Protein AF-A0A0L6WT03-F1 (afdb_monomer_lite)

Structure (mmCIF, N/CA/C/O backbone):
data_AF-A0A0L6WT03-F1
#
_entry.id   AF-A0A0L6WT03-F1
#
loop_
_atom_site.group_PDB
_atom_site.id
_atom_site.type_symbol
_atom_site.label_atom_id
_atom_site.label_alt_id
_atom_site.label_comp_id
_atom_site.label_asym_id
_atom_site.label_entity_id
_atom_site.label_seq_id
_atom_site.pdbx_PDB_ins_code
_atom_site.Cartn_x
_atom_site.Cartn_y
_atom_site.Cartn_z
_atom_site.occupancy
_atom_site.B_iso_or_equiv
_atom_site.auth_seq_id
_atom_site.auth_comp_id
_atom_site.auth_asym_id
_atom_site.auth_atom_id
_atom_site.pdbx_PDB_model_num
ATOM 1 N N . MET A 1 1 ? 6.719 -20.842 19.344 1.00 34.88 1 MET A N 1
ATOM 2 C CA . MET A 1 1 ? 7.663 -19.730 19.572 1.00 34.88 1 MET A CA 1
ATOM 3 C C . MET A 1 1 ? 7.417 -18.719 18.461 1.00 34.88 1 MET A C 1
ATOM 5 O O . MET A 1 1 ? 7.841 -18.959 17.342 1.00 34.88 1 MET A O 1
ATOM 9 N N . LEU A 1 2 ? 6.583 -17.702 18.719 1.00 30.38 2 LEU A N 1
ATOM 10 C CA . LEU A 1 2 ? 6.262 -16.661 17.735 1.00 30.38 2 LEU A CA 1
ATOM 11 C C . LEU A 1 2 ? 7.525 -15.828 17.487 1.00 30.38 2 LEU A C 1
ATOM 13 O O . LEU A 1 2 ? 8.074 -15.264 18.433 1.00 30.38 2 LEU A O 1
ATOM 17 N N . ALA A 1 3 ? 7.993 -15.777 16.241 1.00 37.59 3 ALA A N 1
ATOM 18 C CA . ALA A 1 3 ? 9.062 -14.871 15.849 1.00 37.59 3 ALA A CA 1
ATOM 19 C C . ALA A 1 3 ? 8.536 -13.430 15.909 1.00 37.59 3 ALA A C 1
ATOM 21 O O . ALA A 1 3 ? 7.483 -13.120 15.351 1.00 37.59 3 ALA A O 1
ATOM 22 N N . ALA A 1 4 ? 9.252 -12.575 16.637 1.00 41.66 4 ALA A N 1
ATOM 23 C CA . ALA A 1 4 ? 8.944 -11.161 16.766 1.00 41.66 4 ALA A CA 1
ATOM 24 C C . ALA A 1 4 ? 8.983 -10.480 15.390 1.00 41.66 4 ALA A C 1
ATOM 26 O O . ALA A 1 4 ? 9.960 -10.612 14.653 1.00 41.66 4 ALA A O 1
ATOM 27 N N . ILE A 1 5 ? 7.921 -9.743 15.065 1.00 47.78 5 ILE A N 1
ATOM 28 C CA . ILE A 1 5 ? 7.857 -8.868 13.893 1.00 47.78 5 ILE A CA 1
ATOM 29 C C . ILE A 1 5 ? 8.902 -7.756 14.102 1.00 47.78 5 ILE A C 1
ATOM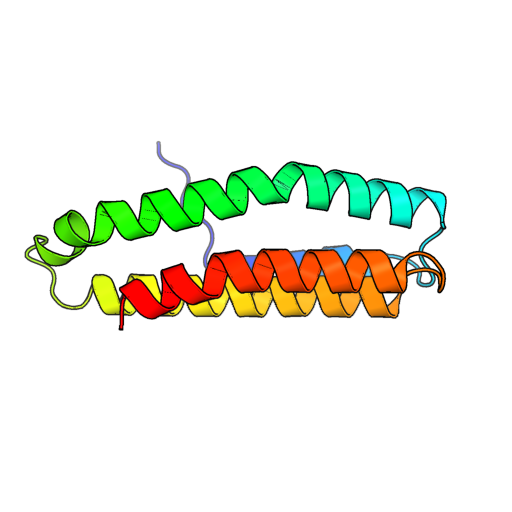 31 O O . ILE A 1 5 ? 8.822 -7.046 15.109 1.00 47.78 5 ILE A O 1
ATOM 35 N N . PRO A 1 6 ? 9.910 -7.599 13.224 1.00 48.12 6 PRO A N 1
ATOM 36 C CA . PRO A 1 6 ? 10.929 -6.576 13.406 1.00 48.12 6 PRO A CA 1
ATOM 37 C C . PRO A 1 6 ? 10.340 -5.168 13.218 1.00 48.12 6 PRO A C 1
ATOM 39 O O . PRO A 1 6 ? 9.600 -4.897 12.277 1.00 48.12 6 PRO A O 1
ATOM 42 N N . ASN A 1 7 ? 10.704 -4.283 14.149 1.00 50.69 7 ASN A N 1
ATOM 43 C CA . ASN A 1 7 ? 10.352 -2.864 14.247 1.00 50.69 7 ASN A CA 1
ATOM 44 C C . ASN A 1 7 ? 10.452 -2.107 12.898 1.00 50.69 7 ASN A C 1
ATOM 46 O O . ASN A 1 7 ? 11.412 -2.291 12.142 1.00 50.69 7 ASN A O 1
ATOM 50 N N . SER A 1 8 ? 9.489 -1.212 12.638 1.00 51.53 8 SER A N 1
ATOM 51 C CA . SER A 1 8 ? 9.243 -0.499 11.369 1.00 51.53 8 SER A CA 1
ATOM 52 C C . SER A 1 8 ? 10.454 0.263 10.813 1.00 51.53 8 SER A C 1
ATOM 54 O O . SER A 1 8 ? 10.598 0.415 9.599 1.00 51.53 8 SER A O 1
ATOM 56 N N . THR A 1 9 ? 11.392 0.670 11.669 1.00 42.44 9 THR A N 1
ATOM 57 C CA . THR A 1 9 ? 12.646 1.326 11.267 1.00 42.44 9 THR A CA 1
ATOM 58 C C . THR A 1 9 ? 13.595 0.395 10.503 1.00 42.44 9 THR A C 1
ATOM 60 O O . THR A 1 9 ? 14.304 0.844 9.606 1.00 42.44 9 THR A O 1
ATOM 63 N N . SER A 1 10 ? 13.597 -0.907 10.810 1.00 49.12 10 SER A N 1
ATOM 64 C CA . SER A 1 10 ? 14.433 -1.888 10.097 1.00 49.12 10 SER A CA 1
ATOM 65 C C . SER A 1 10 ? 13.877 -2.195 8.706 1.00 49.12 10 SER A C 1
ATOM 67 O O . SER A 1 10 ? 14.648 -2.356 7.765 1.00 49.12 10 SER A O 1
ATOM 69 N N . PHE A 1 11 ? 12.549 -2.180 8.545 1.00 47.25 11 PHE A N 1
ATOM 70 C CA . PHE A 1 11 ? 11.895 -2.340 7.241 1.00 47.25 11 PHE A CA 1
ATOM 71 C C . PHE A 1 11 ? 12.173 -1.147 6.310 1.00 47.25 11 PHE A C 1
ATOM 73 O O . PHE A 1 11 ? 12.438 -1.330 5.123 1.00 47.25 11 PHE A O 1
ATOM 80 N N . ARG A 1 12 ? 12.219 0.072 6.873 1.00 49.03 12 ARG A N 1
ATOM 81 C CA . ARG A 1 12 ? 12.607 1.305 6.163 1.00 49.03 12 ARG A CA 1
ATOM 82 C C . ARG A 1 12 ? 14.029 1.259 5.611 1.00 49.03 12 ARG A C 1
ATOM 84 O O . ARG A 1 12 ? 14.262 1.713 4.497 1.00 49.03 12 ARG A O 1
ATOM 91 N N . ILE A 1 13 ? 14.975 0.705 6.369 1.00 44.31 13 ILE A N 1
ATOM 92 C CA . ILE A 1 13 ? 16.365 0.566 5.915 1.00 44.31 13 ILE A CA 1
ATOM 93 C C . ILE A 1 13 ? 16.480 -0.567 4.893 1.00 44.31 13 ILE A C 1
ATOM 95 O O . ILE A 1 13 ? 17.135 -0.380 3.875 1.00 44.31 13 ILE A O 1
ATOM 99 N N . LEU A 1 14 ? 15.807 -1.701 5.111 1.00 44.47 14 LEU A N 1
ATOM 100 C CA . LEU A 1 14 ? 15.822 -2.827 4.177 1.00 44.47 14 LEU A CA 1
ATOM 101 C C . LEU A 1 14 ? 15.288 -2.426 2.794 1.00 44.47 14 LEU A C 1
ATOM 103 O O . LEU A 1 14 ? 15.997 -2.635 1.819 1.00 44.47 14 LEU A O 1
ATOM 107 N N . ILE A 1 15 ? 14.120 -1.784 2.678 1.00 49.62 15 ILE A N 1
ATOM 108 C CA . I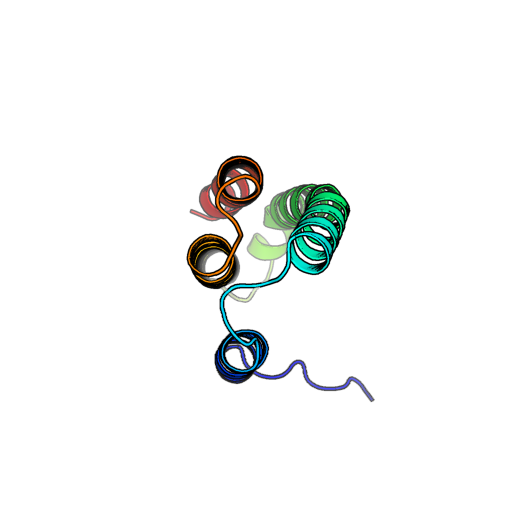LE A 1 15 ? 13.559 -1.399 1.364 1.00 49.62 15 ILE A CA 1
ATOM 109 C C . ILE A 1 15 ? 14.448 -0.379 0.634 1.00 49.62 15 ILE A C 1
ATOM 111 O O . ILE A 1 15 ? 14.686 -0.510 -0.567 1.00 49.62 15 ILE A O 1
ATOM 115 N N . VAL A 1 16 ? 15.004 0.603 1.355 1.00 45.34 16 VAL A N 1
ATOM 116 C CA . VAL A 1 16 ? 15.940 1.569 0.758 1.00 45.34 16 VAL A CA 1
ATOM 117 C C . VAL A 1 16 ? 17.243 0.881 0.339 1.00 45.34 16 VAL A C 1
ATOM 119 O O . VAL A 1 16 ? 17.804 1.244 -0.686 1.00 45.34 16 VAL A O 1
ATOM 122 N N . VAL A 1 17 ? 17.719 -0.133 1.068 1.00 46.66 17 VAL A N 1
ATOM 123 C CA . VAL A 1 17 ? 18.907 -0.926 0.700 1.00 46.66 17 VAL A CA 1
ATOM 124 C C . VAL A 1 17 ? 18.642 -1.836 -0.506 1.00 46.66 17 VAL A C 1
ATOM 126 O O . VAL A 1 17 ? 19.517 -1.951 -1.361 1.00 46.66 17 VAL A O 1
ATOM 129 N N . TRP A 1 18 ? 17.444 -2.414 -0.637 1.00 46.09 18 TRP A N 1
ATOM 130 C CA . TRP A 1 18 ? 17.078 -3.264 -1.778 1.00 46.09 18 TRP A CA 1
ATOM 131 C C . TRP A 1 18 ? 16.952 -2.485 -3.099 1.00 46.09 18 TRP A C 1
ATOM 133 O O . TRP A 1 18 ? 17.298 -3.031 -4.141 1.00 46.09 18 TRP A O 1
ATOM 143 N N . LEU A 1 19 ? 16.573 -1.199 -3.074 1.00 47.72 19 LEU A N 1
ATOM 144 C CA . LEU A 1 19 ? 16.601 -0.336 -4.271 1.00 47.72 19 LEU A CA 1
ATOM 145 C C . LEU A 1 19 ? 17.899 0.459 -4.448 1.00 47.72 19 LEU A C 1
ATOM 147 O O . LEU A 1 19 ? 18.285 0.728 -5.580 1.00 47.72 19 LEU A O 1
ATOM 151 N N .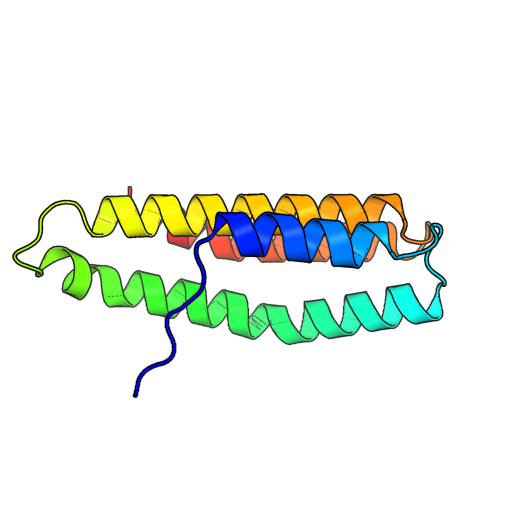 LYS A 1 20 ? 18.635 0.784 -3.377 1.00 44.94 20 LYS A N 1
ATOM 152 C CA . LYS A 1 20 ? 19.988 1.363 -3.505 1.00 44.94 20 LYS A CA 1
ATOM 153 C C . LYS A 1 20 ? 21.024 0.384 -4.068 1.00 44.94 20 LYS A C 1
ATOM 155 O O . LYS A 1 20 ? 22.121 0.820 -4.407 1.00 44.94 20 LYS A O 1
ATOM 160 N N . GLY A 1 21 ? 20.700 -0.907 -4.147 1.00 46.59 21 GLY A N 1
ATOM 161 C CA . GLY A 1 21 ? 21.507 -1.925 -4.822 1.00 46.59 21 GLY A CA 1
ATOM 162 C C . GLY A 1 21 ? 21.180 -2.119 -6.308 1.00 46.59 21 GLY A C 1
ATOM 163 O O . GLY A 1 21 ? 21.955 -2.779 -6.997 1.00 46.59 21 GLY A O 1
ATOM 164 N N . ALA A 1 22 ? 20.074 -1.561 -6.814 1.00 52.03 22 ALA A N 1
ATOM 165 C CA . ALA A 1 22 ? 19.761 -1.613 -8.237 1.00 52.03 22 ALA A CA 1
ATOM 166 C C . ALA A 1 22 ? 20.668 -0.624 -8.982 1.00 52.03 22 ALA A C 1
ATOM 168 O O . ALA A 1 22 ? 20.718 0.564 -8.660 1.00 52.03 22 ALA A O 1
ATOM 169 N N . THR A 1 23 ? 21.405 -1.100 -9.984 1.00 58.06 23 THR A N 1
ATOM 170 C CA . THR A 1 23 ? 22.101 -0.211 -10.915 1.00 58.06 23 THR A CA 1
ATOM 171 C C . THR A 1 23 ? 21.048 0.494 -11.753 1.00 58.06 23 THR A C 1
ATOM 173 O O . THR A 1 23 ? 20.445 -0.128 -12.620 1.00 58.06 23 THR A O 1
ATOM 176 N N . CYS A 1 24 ? 20.797 1.771 -11.478 1.00 69.00 24 CYS A N 1
ATOM 177 C CA . CYS A 1 24 ? 19.956 2.582 -12.345 1.00 69.00 24 CYS A CA 1
ATOM 178 C C . CYS A 1 24 ? 20.731 2.952 -13.630 1.00 69.00 24 CYS A C 1
ATOM 180 O O . CYS A 1 24 ? 21.929 3.249 -13.546 1.00 69.00 24 CYS A O 1
ATOM 182 N N . PRO A 1 25 ? 20.073 2.976 -14.801 1.00 79.38 25 PRO A N 1
ATOM 183 C CA . PRO A 1 25 ? 18.656 2.661 -15.016 1.00 79.38 25 PRO A CA 1
ATOM 184 C C . PRO A 1 25 ? 18.359 1.154 -14.931 1.00 79.38 25 PRO A C 1
ATOM 186 O O . PRO A 1 25 ? 19.198 0.327 -15.280 1.00 79.38 25 PRO A O 1
ATOM 189 N N . VAL A 1 26 ? 17.151 0.815 -14.474 1.00 84.44 26 VAL A N 1
ATOM 190 C CA . VAL A 1 26 ? 16.633 -0.562 -14.488 1.00 84.44 26 VAL A CA 1
ATOM 191 C C . VAL A 1 26 ? 16.354 -0.965 -15.941 1.00 84.44 26 VAL A C 1
ATOM 193 O O . VAL A 1 26 ? 15.957 -0.125 -16.747 1.00 84.44 26 VAL A O 1
ATOM 196 N N . SER A 1 27 ? 16.584 -2.233 -16.294 1.00 86.25 27 SER A N 1
ATOM 197 C CA . SER A 1 27 ? 16.307 -2.723 -17.650 1.00 86.25 27 SER A CA 1
ATOM 198 C C . SER A 1 27 ? 14.801 -2.794 -17.932 1.00 86.25 27 SER A C 1
ATOM 200 O O . SER A 1 27 ? 14.010 -2.978 -17.008 1.00 86.25 27 SER A O 1
ATOM 202 N N . ASP A 1 28 ? 14.393 -2.736 -19.203 1.00 87.44 28 ASP A N 1
ATOM 203 C CA . ASP A 1 28 ? 12.978 -2.886 -19.588 1.00 87.44 28 ASP A CA 1
ATOM 204 C C . ASP A 1 28 ? 12.386 -4.217 -19.095 1.00 87.44 28 ASP A C 1
ATOM 206 O O . ASP A 1 28 ? 11.252 -4.276 -18.625 1.00 87.44 28 ASP A O 1
ATOM 210 N N . SER A 1 29 ? 13.170 -5.298 -19.152 1.00 83.44 29 SER A N 1
ATOM 211 C CA . SER A 1 29 ? 12.749 -6.621 -18.674 1.00 83.44 29 SER A CA 1
ATOM 212 C C . SER A 1 29 ? 12.495 -6.631 -17.166 1.00 83.44 29 SER A C 1
ATOM 214 O O . SER A 1 29 ? 11.490 -7.180 -16.707 1.00 83.44 29 SER A O 1
ATOM 216 N N . ASP A 1 30 ? 13.389 -6.021 -16.390 1.00 85.50 30 ASP A N 1
ATOM 217 C CA . ASP A 1 30 ? 13.248 -5.951 -14.935 1.00 85.50 30 ASP A CA 1
ATOM 218 C C . ASP A 1 30 ? 12.105 -5.011 -14.547 1.00 85.50 30 ASP A C 1
ATOM 220 O O . ASP A 1 30 ? 11.307 -5.343 -13.673 1.00 85.50 30 ASP A O 1
ATOM 224 N N . ALA A 1 31 ? 11.968 -3.872 -15.231 1.00 88.62 31 ALA A N 1
ATOM 225 C CA . ALA A 1 31 ? 10.882 -2.926 -15.002 1.00 88.62 31 ALA A CA 1
ATOM 226 C C . ALA A 1 31 ? 9.512 -3.571 -15.253 1.00 88.62 31 ALA A C 1
ATOM 228 O O . ALA A 1 31 ? 8.615 -3.445 -14.420 1.00 88.62 31 ALA A O 1
ATOM 229 N N . ASN A 1 32 ? 9.369 -4.327 -16.344 1.00 87.56 32 ASN A N 1
ATOM 230 C CA . ASN A 1 32 ? 8.143 -5.064 -16.647 1.00 87.56 32 ASN A CA 1
ATOM 231 C C . ASN A 1 32 ? 7.853 -6.168 -15.621 1.00 87.56 32 ASN A C 1
ATOM 233 O O . ASN A 1 32 ? 6.698 -6.360 -15.244 1.00 87.56 32 ASN A O 1
ATOM 237 N N . THR A 1 33 ? 8.886 -6.863 -15.137 1.00 90.50 33 THR A N 1
ATOM 238 C CA . THR A 1 33 ? 8.735 -7.886 -14.089 1.00 90.50 33 THR A CA 1
ATOM 239 C C . THR A 1 33 ? 8.251 -7.257 -12.782 1.00 90.50 33 THR A C 1
ATOM 241 O O . THR A 1 33 ? 7.265 -7.709 -12.208 1.00 90.50 33 THR A O 1
ATOM 244 N N . ILE A 1 34 ? 8.878 -6.155 -12.357 1.00 88.56 34 ILE A N 1
ATOM 245 C CA . ILE A 1 34 ? 8.495 -5.425 -11.143 1.00 88.56 34 ILE A CA 1
ATOM 246 C C . ILE A 1 34 ? 7.064 -4.884 -11.258 1.00 88.56 34 ILE A C 1
ATOM 248 O O . ILE A 1 34 ? 6.289 -5.005 -10.311 1.00 88.56 34 ILE A O 1
ATOM 252 N N . LEU A 1 35 ? 6.685 -4.314 -12.406 1.00 89.88 35 LEU A N 1
ATOM 253 C CA . LEU A 1 35 ? 5.321 -3.830 -12.634 1.00 89.88 35 LEU A CA 1
ATOM 254 C C . LEU A 1 35 ? 4.289 -4.957 -12.549 1.00 89.88 35 LEU A C 1
ATOM 256 O O . LEU A 1 35 ? 3.268 -4.786 -11.885 1.00 89.88 35 LEU A O 1
ATOM 260 N N . ALA A 1 36 ? 4.565 -6.107 -13.166 1.00 86.12 36 ALA A N 1
ATOM 261 C CA . ALA A 1 36 ? 3.679 -7.265 -13.109 1.00 86.12 36 ALA A CA 1
ATOM 262 C C . ALA A 1 36 ? 3.520 -7.793 -11.672 1.00 86.12 36 ALA A C 1
ATOM 264 O O . ALA A 1 36 ? 2.401 -8.075 -11.239 1.00 86.12 36 ALA A O 1
ATOM 265 N N . ASP A 1 37 ? 4.613 -7.865 -10.910 1.00 89.19 37 ASP A N 1
ATOM 266 C CA . ASP A 1 37 ? 4.588 -8.295 -9.509 1.00 89.19 37 ASP A CA 1
ATOM 267 C C . ASP A 1 37 ? 3.782 -7.328 -8.630 1.00 89.19 37 ASP A C 1
ATOM 269 O O . ASP A 1 37 ? 2.968 -7.750 -7.802 1.00 89.19 37 ASP A O 1
ATOM 273 N N . LEU A 1 38 ? 3.960 -6.017 -8.824 1.00 89.94 38 LEU A N 1
ATOM 274 C CA . LEU A 1 38 ? 3.209 -5.002 -8.086 1.00 89.94 38 LEU A CA 1
ATOM 275 C C . LEU A 1 38 ? 1.717 -5.008 -8.466 1.00 89.94 38 LEU A C 1
ATOM 277 O O . LEU A 1 38 ? 0.865 -4.890 -7.583 1.00 89.94 38 LEU A O 1
ATOM 281 N N . GLN A 1 39 ? 1.384 -5.212 -9.743 1.00 90.56 39 GLN A N 1
ATOM 282 C CA . GLN A 1 39 ? 0.000 -5.378 -10.204 1.00 90.56 39 GLN A CA 1
ATOM 283 C C . GLN A 1 39 ? -0.648 -6.629 -9.600 1.00 90.56 39 GLN A C 1
ATOM 285 O O . GLN A 1 39 ? -1.797 -6.578 -9.164 1.00 90.56 39 GLN A O 1
ATOM 290 N N . ALA A 1 40 ? 0.085 -7.741 -9.499 1.00 91.06 40 ALA A N 1
ATOM 291 C CA . ALA A 1 40 ? -0.404 -8.960 -8.856 1.00 91.06 40 ALA A CA 1
ATOM 292 C C . ALA A 1 40 ? -0.620 -8.791 -7.339 1.00 91.06 40 ALA A C 1
ATOM 294 O O . ALA A 1 40 ? -1.463 -9.471 -6.749 1.00 91.06 40 ALA A O 1
ATOM 295 N N . LEU A 1 41 ? 0.117 -7.879 -6.698 1.00 91.12 41 LEU A N 1
ATOM 296 C CA . LEU A 1 41 ? -0.028 -7.573 -5.276 1.00 91.12 41 LEU A CA 1
ATOM 297 C C . LEU A 1 41 ? -1.212 -6.636 -4.982 1.00 91.12 41 LEU A C 1
ATOM 299 O O . LEU A 1 41 ? -1.779 -6.706 -3.888 1.00 91.12 41 LEU A O 1
ATOM 303 N N . LEU A 1 42 ? -1.611 -5.785 -5.931 1.00 91.50 42 LEU A N 1
ATOM 304 C CA . LEU A 1 42 ? -2.647 -4.768 -5.732 1.00 91.50 42 LEU A CA 1
ATOM 305 C C . LEU A 1 42 ? -3.983 -5.322 -5.189 1.00 91.50 42 LEU A C 1
ATOM 307 O O . LEU A 1 42 ? -4.478 -4.760 -4.206 1.00 91.50 42 LEU A O 1
ATOM 311 N N . PRO A 1 43 ? -4.555 -6.429 -5.709 1.00 95.31 43 PRO A N 1
ATOM 312 C CA . PRO A 1 43 ? -5.788 -6.992 -5.157 1.00 95.31 43 PRO A CA 1
ATOM 313 C C . PRO A 1 43 ? -5.651 -7.382 -3.680 1.00 95.31 43 PRO A C 1
ATOM 315 O O . PRO A 1 43 ? -6.579 -7.193 -2.894 1.00 95.31 43 PRO A O 1
ATOM 318 N N . ASN A 1 44 ? -4.475 -7.869 -3.270 1.00 94.81 44 ASN A N 1
ATOM 319 C CA . ASN A 1 44 ? -4.212 -8.222 -1.876 1.00 94.81 44 ASN A CA 1
ATOM 320 C C . ASN A 1 44 ? -4.134 -6.976 -0.986 1.00 94.81 44 ASN A C 1
ATOM 322 O O . ASN A 1 44 ? -4.624 -7.007 0.140 1.00 94.81 44 ASN A O 1
ATOM 326 N N . ILE A 1 45 ? -3.562 -5.874 -1.486 1.00 93.44 45 ILE A N 1
ATOM 327 C CA . ILE A 1 45 ? -3.539 -4.584 -0.776 1.00 93.44 45 ILE A CA 1
ATOM 328 C C . ILE A 1 45 ? -4.971 -4.071 -0.581 1.00 93.44 45 ILE A C 1
ATOM 330 O O . ILE A 1 45 ? -5.345 -3.706 0.534 1.00 93.44 45 ILE A O 1
ATOM 334 N N . GLN A 1 46 ? -5.789 -4.092 -1.635 1.00 93.94 46 GLN A N 1
ATOM 335 C CA . GLN A 1 46 ? -7.188 -3.655 -1.589 1.00 93.94 46 GLN A CA 1
ATOM 336 C C . GLN A 1 46 ? -8.031 -4.502 -0.624 1.00 93.94 46 GLN A C 1
ATOM 338 O O . GLN A 1 46 ? -8.796 -3.960 0.183 1.00 93.94 46 GLN A O 1
ATOM 343 N N . GLN A 1 47 ? -7.864 -5.828 -0.659 1.00 95.62 47 GLN A N 1
ATOM 344 C CA . GLN A 1 47 ? -8.567 -6.728 0.251 1.00 95.62 47 GLN A CA 1
ATOM 345 C C . GLN A 1 47 ? -8.115 -6.519 1.698 1.00 95.62 47 GLN A C 1
ATOM 347 O O . GLN A 1 47 ? -8.952 -6.386 2.586 1.00 95.62 47 GLN A O 1
ATOM 352 N N . ALA A 1 48 ? -6.807 -6.414 1.944 1.00 95.50 48 ALA A N 1
ATOM 353 C CA . ALA A 1 48 ? -6.282 -6.171 3.282 1.00 95.50 48 ALA A CA 1
ATOM 354 C C . ALA A 1 48 ? -6.770 -4.832 3.856 1.00 95.50 48 ALA A C 1
ATOM 356 O O . ALA A 1 48 ? -7.177 -4.778 5.016 1.00 95.50 48 ALA A O 1
ATOM 357 N N . ALA A 1 49 ? -6.788 -3.763 3.053 1.00 95.44 49 ALA A N 1
ATOM 358 C CA . ALA A 1 49 ? -7.336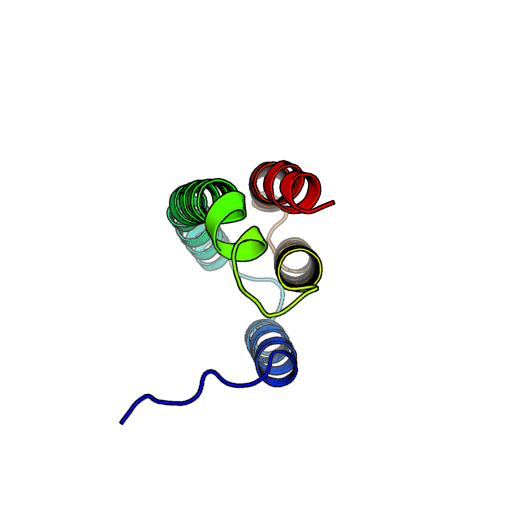 -2.467 3.450 1.00 95.44 49 ALA A CA 1
ATOM 359 C C . ALA A 1 49 ? -8.815 -2.587 3.862 1.00 95.44 49 ALA A C 1
ATOM 361 O O . ALA A 1 49 ? -9.207 -2.104 4.927 1.00 95.44 49 ALA A O 1
ATOM 362 N N . THR A 1 50 ? -9.613 -3.307 3.069 1.00 96.12 50 THR A N 1
ATOM 363 C CA . THR A 1 50 ? -11.025 -3.594 3.365 1.00 96.12 50 THR A CA 1
ATOM 364 C C . THR A 1 50 ? -11.187 -4.385 4.667 1.00 96.12 50 THR A C 1
ATOM 366 O O . THR A 1 50 ? -11.979 -4.008 5.535 1.00 96.12 50 THR A O 1
ATOM 369 N N . ASP A 1 51 ? -10.399 -5.443 4.849 1.00 96.75 51 ASP A N 1
ATOM 370 C CA . ASP A 1 51 ? -10.450 -6.307 6.029 1.00 96.75 51 ASP A CA 1
ATOM 371 C C . ASP A 1 51 ? -10.041 -5.563 7.308 1.00 96.75 51 ASP A C 1
ATOM 373 O O . ASP A 1 51 ? -10.618 -5.786 8.376 1.00 96.75 51 ASP A O 1
ATOM 377 N N . ILE A 1 52 ? -9.063 -4.657 7.218 1.00 95.44 52 ILE A N 1
ATOM 378 C CA . ILE A 1 52 ? -8.652 -3.802 8.338 1.00 95.44 52 ILE A CA 1
ATOM 379 C C . ILE A 1 52 ? -9.802 -2.870 8.730 1.00 95.44 52 ILE A C 1
ATOM 381 O O . ILE A 1 52 ? -10.139 -2.795 9.913 1.00 95.44 52 ILE A O 1
ATOM 385 N N . VAL A 1 53 ? -10.458 -2.218 7.764 1.00 96.69 53 VAL A N 1
ATOM 386 C CA . VAL A 1 53 ? -11.626 -1.359 8.027 1.00 96.69 53 VAL A CA 1
ATOM 387 C C . VAL A 1 53 ? -12.760 -2.146 8.682 1.00 96.69 53 VAL A C 1
ATOM 389 O O . VAL A 1 53 ? -13.332 -1.689 9.674 1.00 96.69 53 VAL A O 1
ATOM 392 N N . ALA A 1 54 ? -13.044 -3.361 8.207 1.00 96.62 54 ALA A N 1
ATOM 393 C CA . ALA A 1 54 ? -14.063 -4.230 8.798 1.00 96.62 54 ALA A CA 1
ATOM 394 C C . ALA A 1 54 ? -13.776 -4.571 10.275 1.00 96.62 54 ALA A C 1
ATOM 396 O O . ALA A 1 54 ? -14.699 -4.785 11.064 1.00 96.62 54 ALA A O 1
ATOM 397 N N . ARG A 1 55 ? -12.501 -4.568 10.689 1.00 93.94 55 ARG A N 1
ATOM 398 C CA . ARG A 1 55 ? -12.080 -4.807 12.079 1.00 93.94 55 ARG A CA 1
ATOM 399 C C . ARG A 1 55 ? -12.168 -3.577 12.980 1.00 93.94 55 ARG A C 1
ATOM 401 O O . ARG A 1 55 ? -11.948 -3.723 14.183 1.00 93.94 55 ARG A O 1
ATOM 408 N N . LYS A 1 56 ? -12.548 -2.396 12.470 1.00 93.25 56 LYS A N 1
ATOM 409 C CA . LYS A 1 56 ? -12.651 -1.158 13.267 1.00 93.25 56 LYS A CA 1
ATOM 410 C C . LYS A 1 56 ? -13.437 -1.353 14.564 1.00 93.25 56 LYS A C 1
ATOM 412 O O . LYS A 1 56 ? -12.949 -0.984 15.628 1.00 93.25 56 LYS A O 1
ATOM 417 N N . ALA A 1 57 ? -14.606 -1.992 14.497 1.00 93.44 57 ALA A N 1
ATOM 418 C CA . ALA A 1 57 ? -15.436 -2.242 15.677 1.00 93.44 57 ALA A CA 1
ATOM 419 C C . ALA A 1 57 ? -14.713 -3.089 16.740 1.00 93.44 57 ALA A C 1
ATOM 421 O O . ALA A 1 57 ? -14.804 -2.795 17.931 1.00 93.44 57 ALA A O 1
ATOM 422 N N . ALA A 1 58 ? -13.948 -4.100 16.317 1.00 93.19 58 ALA A N 1
ATOM 423 C CA . ALA A 1 58 ? -13.160 -4.927 17.225 1.00 93.19 58 ALA A CA 1
ATOM 424 C C . ALA A 1 58 ? -12.018 -4.129 17.870 1.00 93.19 58 ALA A C 1
ATOM 426 O O . ALA A 1 58 ? -11.792 -4.265 19.067 1.00 93.19 58 ALA A O 1
ATOM 427 N N . PHE A 1 59 ? -11.340 -3.259 17.111 1.00 92.38 59 PHE A N 1
ATOM 428 C CA . PHE A 1 59 ? -10.292 -2.385 17.646 1.00 92.38 59 PHE A CA 1
ATOM 429 C C . PHE A 1 59 ? -10.828 -1.376 18.667 1.00 92.38 59 PHE A C 1
ATOM 431 O O . PHE A 1 59 ? -10.182 -1.138 19.683 1.00 92.38 59 PHE A O 1
ATOM 438 N N . THR A 1 60 ? -12.019 -0.818 18.437 1.00 90.50 60 THR A N 1
ATOM 439 C CA . THR A 1 60 ? -12.676 0.103 19.378 1.00 90.50 60 THR A CA 1
ATOM 440 C C . THR A 1 60 ? -13.185 -0.599 20.641 1.00 90.50 60 THR A C 1
ATOM 442 O O . THR A 1 60 ? -13.241 0.024 21.695 1.00 90.50 60 THR A O 1
ATOM 445 N N . ALA A 1 61 ? -13.544 -1.883 20.559 1.00 92.31 61 ALA A N 1
ATOM 446 C CA . ALA A 1 61 ? -14.049 -2.654 21.697 1.00 92.31 61 ALA A CA 1
ATOM 447 C C . ALA A 1 61 ? -12.958 -3.084 22.695 1.00 92.31 61 ALA A C 1
ATOM 449 O O . ALA A 1 61 ? -13.277 -3.584 23.776 1.00 92.31 61 ALA A O 1
ATOM 450 N N . LEU A 1 62 ? -11.677 -2.929 22.349 1.00 88.06 62 LEU A N 1
ATOM 451 C CA . LEU A 1 62 ? -10.584 -3.286 23.246 1.00 88.06 62 LEU A CA 1
ATOM 452 C C . LEU A 1 62 ? -10.568 -2.353 24.471 1.00 88.06 62 LEU A C 1
ATOM 454 O O . LEU A 1 62 ? -10.699 -1.140 24.322 1.00 88.06 62 LEU A O 1
ATOM 458 N N . PRO A 1 63 ? -10.304 -2.876 25.684 1.00 88.94 63 PRO A N 1
ATOM 459 C CA . PRO A 1 63 ? -10.163 -2.061 26.898 1.00 88.94 63 PRO A CA 1
ATOM 460 C C . PRO A 1 63 ? -8.869 -1.223 26.911 1.00 88.94 63 PRO A C 1
ATOM 462 O O . PRO A 1 63 ? -8.554 -0.563 27.899 1.00 88.94 63 PRO A O 1
ATOM 465 N N . LEU A 1 64 ? -8.106 -1.267 25.816 1.00 82.38 64 LEU A N 1
ATOM 466 C CA . LEU A 1 64 ? -6.928 -0.462 25.550 1.00 82.38 64 LEU A CA 1
ATOM 467 C C . LEU A 1 64 ? -7.383 0.714 24.679 1.00 82.38 64 LEU A C 1
ATOM 469 O O . LEU A 1 64 ? -7.664 0.547 23.494 1.00 82.38 64 LEU A O 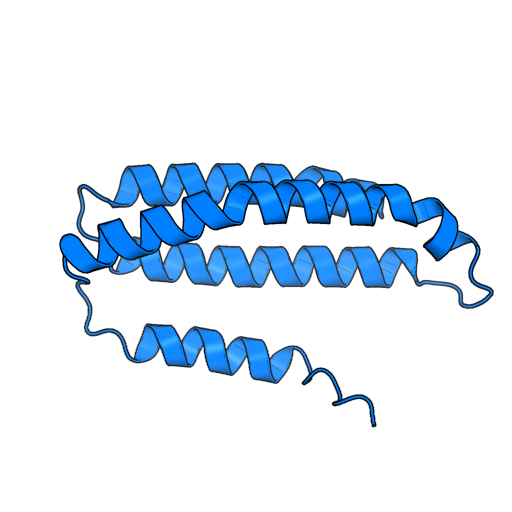1
ATOM 473 N N . GLY A 1 65 ? -7.505 1.903 25.267 1.00 82.56 65 GLY A N 1
ATOM 474 C CA . GLY A 1 65 ? -7.817 3.109 24.500 1.00 82.56 65 GLY A CA 1
ATOM 475 C C . GLY A 1 65 ? -6.746 3.405 23.440 1.00 82.56 65 GLY A C 1
ATOM 476 O O . GLY A 1 65 ? -5.588 3.021 23.587 1.00 82.56 65 GLY A O 1
ATOM 477 N N . GLY A 1 66 ? -7.128 4.103 22.368 1.00 88.75 66 GLY A N 1
ATOM 478 C CA . GLY A 1 66 ? -6.186 4.608 21.359 1.00 88.75 66 GLY A CA 1
ATOM 479 C C . GLY A 1 66 ? -5.782 3.628 20.252 1.00 88.75 66 GLY A C 1
ATOM 480 O O . GLY A 1 66 ? -5.086 4.040 19.329 1.00 88.75 66 GLY A O 1
ATOM 481 N N . VAL A 1 67 ? -6.247 2.372 20.267 1.00 92.94 67 VAL A N 1
ATOM 482 C CA . VAL A 1 67 ? -5.946 1.402 19.192 1.00 92.94 67 VAL A CA 1
ATOM 483 C C . VAL A 1 67 ? -6.367 1.902 17.799 1.00 92.94 67 VAL A C 1
ATOM 485 O O . VAL A 1 67 ? -5.549 1.794 16.889 1.00 92.94 67 VAL A O 1
ATOM 488 N N . PRO A 1 68 ? -7.556 2.509 17.591 1.00 93.56 68 PRO A N 1
ATOM 489 C CA . PRO A 1 68 ? -7.905 3.085 16.288 1.00 93.56 68 PRO A CA 1
ATOM 490 C C . PRO A 1 68 ? -6.887 4.116 15.771 1.00 93.56 68 PRO A C 1
ATOM 492 O O . PRO A 1 68 ? -6.533 4.076 14.598 1.00 93.56 68 PRO A O 1
ATOM 495 N N . ALA A 1 69 ? -6.354 4.970 16.651 1.00 94.00 69 ALA A N 1
ATOM 496 C CA . ALA A 1 69 ? -5.347 5.965 16.281 1.00 94.00 69 ALA A CA 1
ATOM 497 C C . ALA A 1 69 ? -4.005 5.316 15.894 1.00 94.00 69 ALA A C 1
ATOM 499 O O . ALA A 1 69 ? -3.344 5.775 14.966 1.00 94.00 69 ALA A O 1
ATOM 500 N N . LEU A 1 70 ? -3.619 4.218 16.556 1.00 95.06 70 LEU A N 1
ATOM 501 C CA . LEU A 1 70 ? -2.438 3.439 16.164 1.00 95.06 70 LEU A CA 1
ATOM 502 C C . LEU A 1 70 ? -2.627 2.787 14.790 1.00 95.06 70 LEU A C 1
ATOM 504 O O . LEU A 1 70 ? -1.739 2.878 13.949 1.00 95.06 70 LEU A O 1
ATOM 508 N N . VAL A 1 71 ? -3.800 2.201 14.524 1.00 94.88 71 VAL A N 1
ATOM 509 C CA . VAL A 1 71 ? -4.116 1.625 13.205 1.00 94.88 71 VAL A CA 1
ATOM 510 C C . VAL A 1 71 ? -4.044 2.698 12.118 1.00 94.88 71 VAL A C 1
ATOM 512 O O . VAL A 1 71 ? -3.454 2.469 11.063 1.00 94.88 71 VAL A O 1
ATOM 515 N N . GLN A 1 72 ? -4.584 3.889 12.380 1.00 95.38 72 GLN A N 1
ATOM 516 C CA . GLN A 1 72 ? -4.467 5.022 11.466 1.00 95.38 72 GLN A CA 1
ATOM 517 C C . GLN A 1 72 ? -3.000 5.393 11.195 1.00 95.38 72 GLN A C 1
ATOM 519 O O . GLN A 1 72 ? -2.607 5.562 10.038 1.00 95.38 72 GLN A O 1
ATOM 524 N N . GLN A 1 73 ? -2.190 5.519 12.251 1.00 95.88 73 GLN A N 1
ATOM 525 C CA . GLN A 1 73 ? -0.775 5.871 12.151 1.00 95.88 73 GLN A CA 1
ATOM 526 C C . GLN A 1 73 ? 0.020 4.827 11.356 1.00 95.88 73 GLN A C 1
ATOM 528 O O . GLN A 1 73 ? 0.866 5.193 10.532 1.00 95.88 73 GLN A O 1
ATOM 533 N N . ASP A 1 74 ? -0.258 3.543 11.571 1.00 95.56 74 ASP A N 1
ATOM 534 C CA . ASP A 1 74 ? 0.394 2.443 10.866 1.00 95.56 74 ASP A CA 1
ATOM 535 C C . ASP A 1 74 ? 0.008 2.426 9.383 1.00 95.56 74 ASP A C 1
ATOM 537 O O . ASP A 1 74 ? 0.888 2.310 8.529 1.00 95.56 74 ASP A O 1
ATOM 541 N N . LEU A 1 75 ? -1.273 2.631 9.052 1.00 95.75 75 LEU A N 1
ATOM 542 C CA . LEU A 1 75 ? -1.733 2.741 7.662 1.00 95.75 75 LEU A CA 1
ATOM 543 C C . LEU A 1 75 ? -1.099 3.940 6.942 1.00 95.75 75 LEU A C 1
ATOM 545 O O . LEU A 1 75 ? -0.636 3.803 5.810 1.00 95.75 75 LEU A O 1
ATOM 549 N N . ALA A 1 76 ? -1.015 5.100 7.600 1.00 94.69 76 ALA A N 1
ATOM 550 C CA . ALA A 1 76 ? -0.357 6.282 7.043 1.00 94.69 76 ALA A CA 1
ATOM 551 C C . ALA A 1 76 ? 1.153 6.059 6.837 1.00 94.69 76 ALA A C 1
ATOM 553 O O . ALA A 1 76 ? 1.715 6.451 5.811 1.00 94.69 76 ALA A O 1
ATOM 554 N N . SER A 1 77 ? 1.808 5.386 7.787 1.00 93.94 77 SER A N 1
ATOM 555 C CA . SER A 1 77 ? 3.230 5.037 7.692 1.00 93.94 77 SER A CA 1
ATOM 556 C C . SER A 1 77 ? 3.493 4.037 6.569 1.00 93.94 77 SER A C 1
ATOM 558 O O . SER A 1 77 ? 4.474 4.179 5.837 1.00 93.94 77 SER A O 1
ATOM 560 N N . LEU A 1 78 ? 2.617 3.042 6.410 1.00 93.19 78 LEU A N 1
ATOM 561 C CA . LEU A 1 78 ? 2.706 2.058 5.339 1.00 93.19 78 LEU A CA 1
ATOM 562 C C . LEU A 1 78 ? 2.527 2.723 3.972 1.00 93.19 78 LEU A C 1
ATOM 564 O O . LEU A 1 78 ? 3.387 2.528 3.116 1.00 93.19 78 LEU A O 1
ATOM 568 N N . LYS A 1 79 ? 1.508 3.578 3.802 1.00 94.25 79 LYS A N 1
ATOM 569 C CA . LYS A 1 79 ? 1.326 4.361 2.570 1.00 94.25 79 LYS A CA 1
ATOM 570 C C . LYS A 1 79 ? 2.580 5.174 2.242 1.00 94.25 79 LYS A C 1
ATOM 572 O O . LYS A 1 79 ? 3.109 5.056 1.146 1.00 94.25 79 LYS A O 1
ATOM 577 N N . SER A 1 80 ? 3.113 5.928 3.206 1.00 92.56 80 SER A N 1
ATOM 578 C CA . SER A 1 80 ? 4.316 6.749 2.997 1.00 92.56 80 SER A CA 1
ATOM 579 C C . SER A 1 80 ? 5.543 5.927 2.572 1.00 92.56 80 SER A C 1
ATOM 581 O O . SER A 1 80 ? 6.325 6.363 1.722 1.00 92.56 80 SER A O 1
ATOM 583 N N . ASN A 1 81 ? 5.722 4.730 3.138 1.00 88.81 81 ASN A N 1
ATOM 584 C CA . ASN A 1 81 ? 6.803 3.836 2.726 1.00 88.81 81 ASN A CA 1
ATOM 585 C C . ASN A 1 81 ? 6.573 3.303 1.299 1.00 88.81 81 ASN A C 1
ATOM 587 O O . ASN A 1 81 ? 7.529 3.220 0.528 1.00 88.81 81 ASN A O 1
ATOM 591 N N . THR A 1 82 ? 5.329 2.985 0.929 1.00 90.94 82 THR A N 1
ATOM 592 C CA . THR A 1 82 ? 4.979 2.547 -0.429 1.00 90.94 82 THR A CA 1
ATOM 593 C C . THR A 1 82 ? 5.131 3.669 -1.459 1.00 90.94 82 THR A C 1
ATOM 595 O O . THR A 1 82 ? 5.681 3.428 -2.528 1.00 90.94 82 THR A O 1
ATOM 598 N N . ASP A 1 83 ? 4.771 4.908 -1.119 1.00 89.56 83 ASP A N 1
ATOM 599 C CA . ASP A 1 83 ? 5.019 6.089 -1.960 1.00 89.56 83 ASP A CA 1
ATOM 600 C C . ASP A 1 83 ? 6.514 6.272 -2.232 1.00 89.56 83 ASP A C 1
ATOM 602 O O . ASP A 1 83 ? 6.933 6.553 -3.353 1.00 89.56 83 ASP A O 1
ATOM 606 N N . THR A 1 84 ? 7.337 6.079 -1.198 1.00 88.00 84 THR A N 1
ATOM 607 C CA . THR A 1 84 ? 8.797 6.171 -1.314 1.00 88.00 84 THR A CA 1
ATOM 608 C C . THR A 1 84 ? 9.348 5.083 -2.236 1.00 88.00 84 THR A C 1
ATOM 610 O O . THR A 1 84 ? 10.225 5.359 -3.055 1.00 88.00 84 THR A O 1
ATOM 613 N N . LEU A 1 85 ? 8.825 3.858 -2.124 1.00 87.06 85 LEU A N 1
ATOM 614 C CA . LEU A 1 85 ? 9.172 2.745 -3.006 1.00 87.06 85 LEU A CA 1
ATOM 615 C C . LEU A 1 85 ? 8.799 3.054 -4.465 1.00 87.06 85 LEU A C 1
ATOM 617 O O . LEU A 1 85 ? 9.645 2.923 -5.349 1.00 87.06 85 LEU A O 1
ATOM 621 N N . ALA A 1 86 ? 7.563 3.499 -4.705 1.00 89.62 86 ALA A N 1
ATOM 622 C CA . ALA A 1 86 ? 7.066 3.838 -6.036 1.00 89.62 86 ALA A CA 1
ATOM 623 C C . ALA A 1 86 ? 7.877 4.976 -6.668 1.00 89.62 86 ALA A C 1
ATOM 625 O O . ALA A 1 86 ? 8.330 4.850 -7.803 1.00 89.62 86 ALA A O 1
ATOM 626 N N . ALA A 1 87 ? 8.152 6.046 -5.917 1.00 88.75 87 ALA A N 1
ATOM 627 C CA . ALA A 1 87 ? 8.969 7.161 -6.389 1.00 88.75 87 ALA A CA 1
ATOM 628 C C . ALA A 1 87 ? 10.396 6.723 -6.761 1.00 88.75 87 ALA A C 1
ATOM 630 O O . ALA A 1 87 ? 10.926 7.146 -7.789 1.00 88.75 87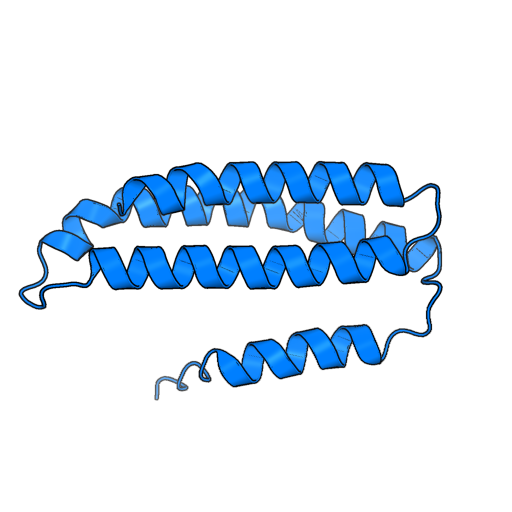 ALA A O 1
ATOM 631 N N . ALA A 1 88 ? 11.010 5.853 -5.953 1.00 86.88 88 ALA A N 1
ATOM 632 C CA . ALA A 1 88 ? 12.329 5.307 -6.248 1.00 86.88 88 ALA A CA 1
ATOM 633 C C . ALA A 1 88 ? 12.316 4.448 -7.524 1.00 86.88 88 ALA A C 1
ATOM 635 O O . ALA A 1 88 ? 13.184 4.630 -8.378 1.00 86.88 88 ALA A O 1
ATOM 636 N N . PHE A 1 89 ? 11.313 3.582 -7.699 1.00 87.94 89 PHE A N 1
ATOM 637 C CA . PHE A 1 89 ? 11.153 2.800 -8.926 1.00 87.94 89 PHE A CA 1
ATOM 638 C C . PHE A 1 89 ? 10.946 3.698 -10.153 1.00 87.94 89 PHE A C 1
ATOM 640 O O . PHE A 1 89 ? 11.711 3.593 -11.105 1.00 87.94 89 PHE A O 1
ATOM 647 N N . ILE A 1 90 ? 10.000 4.643 -10.101 1.00 90.00 90 ILE A N 1
ATOM 648 C CA . ILE A 1 90 ? 9.723 5.606 -11.182 1.00 90.00 90 ILE A CA 1
ATOM 649 C C . ILE A 1 90 ? 10.990 6.371 -11.588 1.00 90.00 90 ILE A C 1
ATOM 651 O O . ILE A 1 90 ? 11.218 6.593 -12.773 1.00 90.00 90 ILE A O 1
ATOM 655 N N . SER A 1 91 ? 11.839 6.746 -10.626 1.00 90.44 91 SER A N 1
ATOM 656 C CA . SER A 1 91 ? 13.080 7.480 -10.908 1.00 90.44 91 SER A CA 1
ATOM 657 C C . SER A 1 91 ? 14.142 6.669 -11.663 1.00 90.44 91 SER A C 1
ATOM 659 O O . SER A 1 91 ? 15.025 7.261 -12.281 1.00 90.44 91 SER A O 1
ATOM 661 N N . CYS A 1 92 ? 14.066 5.336 -11.614 1.00 88.50 92 CYS A N 1
ATOM 662 C CA . CYS A 1 92 ? 15.015 4.433 -12.264 1.00 88.50 92 CYS A CA 1
ATOM 663 C C . CYS A 1 92 ? 14.402 3.607 -13.401 1.00 88.50 92 CYS A C 1
ATOM 665 O O . CYS A 1 92 ? 15.142 2.897 -14.086 1.00 88.50 92 CYS A O 1
ATOM 667 N N . ALA A 1 93 ? 13.084 3.682 -13.589 1.00 89.31 93 ALA A N 1
ATOM 668 C CA . ALA A 1 93 ? 12.362 2.980 -14.633 1.00 89.31 93 ALA A CA 1
ATOM 669 C C . ALA A 1 93 ? 12.662 3.584 -16.019 1.00 89.31 93 ALA A C 1
ATOM 671 O O . ALA A 1 93 ? 12.882 4.795 -16.139 1.00 89.31 93 ALA A O 1
ATOM 672 N N . PRO A 1 94 ? 12.651 2.762 -17.079 1.00 91.75 94 PRO A N 1
ATOM 673 C CA . PRO A 1 94 ? 12.688 3.261 -18.445 1.00 91.75 94 PRO A CA 1
ATOM 674 C C . PRO A 1 94 ? 11.434 4.099 -18.742 1.00 91.75 94 PRO A C 1
ATOM 676 O O . PRO A 1 94 ? 10.387 3.954 -18.106 1.00 91.75 94 PRO A O 1
ATOM 679 N N . ALA A 1 95 ? 11.556 5.039 -19.681 1.00 92.88 95 ALA A N 1
ATOM 680 C CA . ALA A 1 95 ? 10.556 6.090 -19.895 1.00 92.88 95 ALA A CA 1
ATOM 681 C C . ALA A 1 95 ? 9.164 5.560 -20.291 1.00 92.88 95 ALA A C 1
ATOM 683 O O . ALA A 1 95 ? 8.157 6.204 -20.009 1.00 92.88 95 ALA A O 1
ATOM 684 N N . ASP A 1 96 ? 9.110 4.398 -20.934 1.00 91.50 96 ASP A N 1
ATOM 685 C CA . ASP A 1 96 ? 7.893 3.688 -21.329 1.00 91.50 96 ASP A CA 1
ATOM 686 C C . ASP A 1 96 ? 7.181 3.001 -20.150 1.00 91.50 96 ASP A C 1
ATOM 688 O O . ASP A 1 96 ? 5.956 2.892 -20.162 1.00 91.50 96 ASP A O 1
ATOM 692 N N . ALA A 1 97 ? 7.914 2.608 -19.105 1.00 92.38 97 ALA A N 1
ATOM 693 C CA . ALA A 1 97 ? 7.366 2.015 -17.885 1.00 92.38 97 ALA A CA 1
ATOM 694 C C . ALA A 1 97 ? 6.854 3.058 -16.871 1.00 92.38 97 ALA A C 1
ATOM 696 O O . ALA A 1 97 ? 6.036 2.732 -16.006 1.00 92.38 97 ALA A O 1
ATOM 697 N N . VAL A 1 98 ? 7.300 4.318 -16.966 1.00 94.00 98 VAL A N 1
ATOM 698 C CA . VAL A 1 98 ? 6.919 5.394 -16.028 1.00 94.00 98 VAL A CA 1
ATOM 699 C C . VAL A 1 98 ? 5.399 5.614 -15.939 1.00 94.00 98 VAL A C 1
ATOM 701 O O . VAL A 1 98 ? 4.899 5.662 -14.814 1.00 94.00 98 VAL A O 1
ATOM 704 N N . PRO A 1 99 ? 4.633 5.714 -17.047 1.00 96.94 99 PRO A N 1
ATOM 705 C CA . PRO A 1 99 ? 3.184 5.908 -16.963 1.00 96.94 99 PRO A CA 1
ATOM 706 C C . PRO A 1 99 ? 2.471 4.771 -16.221 1.00 96.94 99 PRO A C 1
ATOM 708 O O . PRO A 1 99 ? 1.645 5.035 -15.351 1.00 96.94 99 PRO A O 1
ATOM 711 N N . ALA A 1 100 ? 2.841 3.516 -16.501 1.00 94.75 100 ALA A N 1
ATOM 712 C CA . ALA A 1 100 ? 2.264 2.350 -15.831 1.00 94.75 100 ALA A CA 1
ATOM 713 C C . ALA A 1 100 ? 2.611 2.319 -14.331 1.00 94.75 100 ALA A C 1
ATOM 715 O O . ALA A 1 100 ? 1.770 1.987 -13.497 1.00 94.75 100 ALA A O 1
ATOM 716 N N . ALA A 1 101 ? 3.834 2.716 -13.968 1.00 94.38 101 ALA A N 1
ATOM 717 C CA . ALA A 1 101 ? 4.249 2.832 -12.573 1.00 94.38 101 ALA A CA 1
ATOM 718 C C . ALA A 1 101 ? 3.460 3.915 -11.812 1.00 94.38 101 ALA A C 1
ATOM 720 O O . ALA A 1 101 ? 3.088 3.712 -10.656 1.00 94.38 101 ALA A O 1
ATOM 721 N N . GLN A 1 102 ? 3.186 5.054 -12.457 1.00 97.00 102 GLN A N 1
ATOM 722 C CA . GLN A 1 102 ? 2.387 6.142 -11.884 1.00 97.00 102 GLN A CA 1
ATOM 723 C C . GLN A 1 102 ? 0.912 5.760 -11.722 1.00 97.00 102 GLN A C 1
ATOM 725 O O . GLN A 1 102 ? 0.305 6.089 -10.703 1.00 97.00 102 GLN A O 1
ATOM 730 N N . GLU A 1 103 ? 0.342 5.047 -12.696 1.00 97.25 103 GLU A N 1
ATOM 731 C CA . GLU A 1 103 ? -1.022 4.518 -12.611 1.00 97.25 103 GLU A CA 1
ATOM 732 C C . GLU A 1 103 ? -1.160 3.561 -11.423 1.00 97.25 103 GLU A C 1
ATOM 734 O O . GLU A 1 103 ? -2.017 3.759 -10.562 1.00 97.25 103 GLU A O 1
ATOM 739 N N . LEU A 1 104 ? -0.234 2.608 -11.294 1.00 95.81 104 LEU A N 1
ATOM 740 C CA . LEU A 1 104 ? -0.235 1.656 -10.188 1.00 95.81 104 LEU A CA 1
ATOM 741 C C . LEU A 1 104 ? -0.048 2.333 -8.821 1.00 95.81 104 LEU A C 1
ATOM 743 O O . LEU A 1 104 ? -0.696 1.951 -7.846 1.00 95.81 104 LEU A O 1
ATOM 747 N N . GLN A 1 105 ? 0.792 3.371 -8.738 1.00 96.00 105 GLN A N 1
ATOM 748 C CA . GLN A 1 105 ? 0.903 4.186 -7.525 1.00 96.00 105 GLN A CA 1
ATOM 749 C C . GLN A 1 105 ? -0.444 4.832 -7.169 1.00 96.00 105 GLN A C 1
ATOM 751 O O . GLN A 1 105 ? -0.857 4.790 -6.010 1.00 96.00 105 GLN A O 1
ATOM 756 N N . SER A 1 106 ? -1.152 5.391 -8.153 1.00 97.56 106 SER A N 1
ATOM 757 C CA . SER A 1 106 ? -2.470 5.994 -7.935 1.00 97.56 106 SER A CA 1
ATOM 758 C C . SER A 1 106 ? -3.507 4.974 -7.448 1.00 97.56 106 SER A C 1
ATOM 760 O O . SER A 1 106 ? -4.342 5.306 -6.606 1.00 97.56 106 SER A O 1
ATOM 762 N N . GLU A 1 107 ? -3.474 3.737 -7.947 1.00 96.69 107 GLU A N 1
ATOM 763 C CA . GLU A 1 107 ? -4.380 2.668 -7.506 1.00 96.69 107 GLU A CA 1
ATOM 764 C C . GLU A 1 107 ? -4.092 2.212 -6.069 1.00 96.69 107 GLU A C 1
ATOM 766 O O . GLU A 1 107 ? -5.017 2.009 -5.277 1.00 96.69 107 GLU A O 1
ATOM 771 N N . ILE A 1 108 ? -2.812 2.098 -5.704 1.00 94.88 108 ILE A N 1
ATOM 772 C CA . ILE A 1 108 ? -2.389 1.808 -4.329 1.00 94.88 108 ILE A CA 1
ATOM 773 C C . ILE A 1 108 ? -2.841 2.934 -3.386 1.00 94.88 108 ILE A C 1
ATOM 775 O O . ILE A 1 108 ? -3.386 2.668 -2.310 1.00 94.88 108 ILE A O 1
ATOM 779 N N . ASP A 1 109 ? -2.683 4.191 -3.796 1.00 96.31 109 ASP A N 1
ATOM 780 C CA . ASP A 1 109 ? -3.121 5.354 -3.024 1.00 96.31 109 ASP A CA 1
ATOM 781 C C . ASP A 1 109 ? -4.631 5.370 -2.800 1.00 96.31 109 ASP A C 1
ATOM 783 O O . ASP A 1 109 ? -5.093 5.635 -1.683 1.00 96.31 109 ASP A O 1
ATOM 787 N N . ALA A 1 110 ? -5.398 5.018 -3.832 1.00 95.88 110 ALA A N 1
ATOM 788 C CA . ALA A 1 110 ? -6.844 4.872 -3.747 1.00 95.88 110 ALA A CA 1
ATOM 789 C C . ALA A 1 110 ? -7.275 3.739 -2.799 1.00 95.88 110 ALA A C 1
ATOM 791 O O . ALA A 1 110 ? -8.348 3.833 -2.205 1.00 95.88 110 ALA A O 1
ATOM 792 N N . ALA A 1 111 ? -6.450 2.703 -2.601 1.00 95.31 111 ALA A N 1
ATOM 793 C CA . ALA A 1 111 ? -6.709 1.652 -1.616 1.00 95.31 111 ALA A CA 1
ATOM 794 C C . ALA A 1 111 ? -6.426 2.117 -0.173 1.00 95.31 111 ALA A C 1
ATOM 796 O O . ALA A 1 111 ? -7.206 1.833 0.740 1.00 95.31 111 ALA A O 1
ATOM 797 N N . PHE A 1 112 ? -5.338 2.865 0.049 1.00 96.19 112 PHE A N 1
ATOM 798 C CA . PHE A 1 112 ? -4.966 3.347 1.386 1.00 96.19 112 PHE A CA 1
ATOM 799 C C . PHE A 1 112 ? -5.846 4.493 1.893 1.00 96.19 112 PHE A C 1
ATOM 801 O O . PHE A 1 112 ? -6.172 4.526 3.082 1.00 96.19 112 PHE A O 1
ATOM 808 N N . ALA A 1 113 ? -6.241 5.430 1.027 1.00 96.75 113 ALA A N 1
ATOM 809 C CA . ALA A 1 113 ? -7.003 6.618 1.414 1.00 96.75 113 ALA A CA 1
ATOM 810 C C . ALA A 1 113 ? -8.298 6.319 2.210 1.00 96.75 113 ALA A C 1
ATOM 812 O O . ALA A 1 113 ? -8.444 6.867 3.309 1.00 96.75 113 ALA A O 1
ATOM 813 N N . PRO A 1 114 ? -9.221 5.448 1.747 1.00 94.69 114 PRO A N 1
ATOM 814 C CA . PRO A 1 114 ? -10.437 5.136 2.496 1.00 94.69 114 PRO A CA 1
ATOM 815 C C . PRO A 1 114 ? -10.141 4.375 3.792 1.00 94.69 114 PRO A C 1
ATOM 817 O O . PRO A 1 114 ? -10.821 4.600 4.792 1.00 94.69 114 PRO A O 1
ATOM 820 N N . ALA A 1 115 ? -9.112 3.520 3.810 1.00 95.94 115 ALA A N 1
ATOM 821 C CA . ALA A 1 115 ? -8.725 2.794 5.014 1.00 95.94 115 ALA A CA 1
ATOM 822 C C . ALA A 1 115 ? -8.204 3.737 6.100 1.00 95.94 115 ALA A C 1
ATOM 824 O O . ALA A 1 115 ? -8.663 3.663 7.233 1.00 95.94 115 ALA A O 1
ATOM 825 N N . ILE A 1 116 ? -7.317 4.676 5.758 1.00 96.44 116 ILE A N 1
ATOM 826 C CA . ILE A 1 116 ? -6.829 5.696 6.698 1.00 96.44 116 ILE A CA 1
ATOM 827 C C . ILE A 1 116 ? -7.994 6.558 7.201 1.00 96.44 116 ILE A C 1
ATOM 829 O O . ILE A 1 116 ? -8.126 6.776 8.405 1.00 96.44 116 ILE A O 1
ATOM 833 N N . ALA A 1 117 ? -8.866 7.013 6.295 1.00 96.19 117 ALA A N 1
ATOM 834 C CA . ALA A 1 117 ? -10.017 7.842 6.646 1.00 96.19 117 ALA A CA 1
ATOM 835 C C . ALA A 1 117 ? -11.001 7.126 7.584 1.00 96.19 117 ALA A C 1
ATOM 837 O O . ALA A 1 117 ? -11.618 7.768 8.430 1.00 96.19 117 ALA A O 1
ATOM 838 N N . ALA A 1 118 ? -11.121 5.800 7.485 1.00 96.19 118 ALA A N 1
ATOM 839 C CA . ALA A 1 118 ? -11.978 5.023 8.366 1.00 96.19 118 ALA A CA 1
ATOM 840 C C . ALA A 1 118 ? -11.515 5.032 9.831 1.00 96.19 118 ALA A C 1
ATOM 842 O O . ALA A 1 118 ? -12.333 4.721 10.690 1.00 96.19 118 ALA A O 1
ATOM 843 N N . PHE A 1 119 ? -10.264 5.378 10.146 1.00 93.31 119 PHE A N 1
ATOM 844 C CA . PHE A 1 119 ? -9.732 5.399 11.517 1.00 93.31 119 PHE A CA 1
ATOM 845 C C . PHE A 1 119 ? -9.484 6.807 12.086 1.00 93.31 119 PHE A C 1
ATOM 847 O O . PHE A 1 119 ? -8.962 6.908 13.194 1.00 93.31 119 PHE A O 1
ATOM 854 N N . ASN A 1 120 ? -9.894 7.856 11.360 1.00 75.31 120 ASN A N 1
ATOM 855 C CA . ASN A 1 120 ? -9.978 9.237 11.861 1.00 75.31 120 ASN A CA 1
ATOM 856 C C . ASN A 1 120 ? -11.131 9.432 12.860 1.00 75.31 120 ASN A C 1
ATOM 858 O O . ASN A 1 120 ? -12.163 8.722 12.738 1.00 75.31 120 ASN A O 1
#

Secondary structure (DSSP, 8-state):
-PPPPP-HHHHHHHHHHHHHTS-SSPPHHHHHHHHHHHHHHHHHHHHHHHHHHHTHHHHHTSSSTTHHHHHHHHHHHHHHHHHHHHHHHHHHS-TTTHHHHHHHHHHHHHHHHHHHHTT-

Foldseek 3Di:
DDDDDDDPVVVLVVLCVVLVPDDFQDDQVVLVVVLVVLVVCLVVLLVVLVVLLVCPVVQPPDPDPCSLVVQLVVLVSVLVSVVVNLVSNLVRYDPVSNVSSVVSNVSSVVSSVVSSVSSD

pLDDT: mean 83.01, std 18.74, range [30.38, 97.56]

Sequence (120 aa):
MLAAIPNSTSFRILIVVWLKGATCPVSDSDANTILADLQALLPNIQQAATDIVARKAAFTALPLGGVPALVQQDLASLKSNTDTLAAAFISCAPADAVPAAQELQSEIDAAFAPAIAAFN

Radius of gyration: 16.51 Å; chains: 1; bounding box: 38×29×48 Å